Protein AF-A0A484ZLC8-F1 (afdb_monomer_lite)

Structure (mmCIF, N/CA/C/O backbone):
data_AF-A0A484ZLC8-F1
#
_entry.id   AF-A0A484ZLC8-F1
#
loop_
_atom_site.group_PDB
_atom_site.id
_atom_site.type_symbol
_atom_site.label_atom_id
_atom_site.label_alt_id
_atom_site.label_comp_id
_atom_site.label_asym_id
_atom_site.label_entity_id
_atom_site.label_seq_id
_atom_site.pdbx_PDB_ins_code
_atom_site.Cartn_x
_atom_site.Cartn_y
_atom_site.Cartn_z
_atom_site.occupancy
_atom_site.B_iso_or_equiv
_atom_site.auth_seq_id
_atom_site.auth_comp_id
_atom_site.auth_asym_id
_atom_site.auth_atom_id
_atom_site.pdbx_PDB_model_num
ATOM 1 N N . MET A 1 1 ? 2.253 5.808 -1.205 1.00 86.50 1 MET A N 1
ATOM 2 C CA . MET A 1 1 ? 3.273 4.758 -1.414 1.00 86.50 1 MET A CA 1
ATOM 3 C C . MET A 1 1 ? 4.080 4.550 -0.128 1.00 86.50 1 MET A C 1
ATOM 5 O O . MET A 1 1 ? 5.305 4.588 -0.157 1.00 86.50 1 MET A O 1
ATOM 9 N N . GLY A 1 2 ? 3.417 4.334 1.020 1.00 90.75 2 GLY A N 1
ATOM 10 C CA . GLY A 1 2 ? 4.099 4.417 2.322 1.00 90.75 2 GLY A CA 1
ATOM 11 C C . GLY A 1 2 ? 4.909 5.716 2.437 1.00 90.75 2 GLY A C 1
ATOM 12 O O . GLY A 1 2 ? 4.393 6.776 2.081 1.00 90.75 2 GLY A O 1
ATOM 13 N N . SER A 1 3 ? 6.185 5.582 2.797 1.00 90.62 3 SER A N 1
ATOM 14 C CA . SER A 1 3 ? 7.161 6.667 2.967 1.00 90.62 3 SER A CA 1
ATOM 15 C C . SER A 1 3 ? 7.942 7.090 1.716 1.00 90.62 3 SER A C 1
ATOM 17 O O . SER A 1 3 ? 8.785 7.983 1.785 1.00 90.62 3 SER A O 1
ATOM 19 N N . HIS A 1 4 ? 7.697 6.474 0.554 1.00 93.00 4 HIS A N 1
ATOM 20 C CA . HIS A 1 4 ? 8.429 6.814 -0.675 1.00 93.00 4 HIS A CA 1
ATOM 21 C C . HIS A 1 4 ? 8.194 8.274 -1.084 1.00 93.00 4 HIS A C 1
ATOM 23 O O . HIS A 1 4 ? 7.150 8.849 -0.763 1.00 93.00 4 HIS A O 1
ATOM 29 N N . GLY A 1 5 ? 9.148 8.845 -1.829 1.00 94.88 5 GLY A N 1
ATOM 30 C CA . GLY A 1 5 ? 9.057 10.222 -2.321 1.00 94.88 5 GLY A CA 1
ATOM 31 C C . GLY A 1 5 ? 9.060 11.253 -1.191 1.00 94.88 5 GLY A C 1
ATOM 32 O O . GLY A 1 5 ? 8.304 12.214 -1.245 1.00 94.88 5 GLY A O 1
ATOM 33 N N . GLY A 1 6 ? 9.815 10.998 -0.116 1.00 95.69 6 GLY A N 1
ATOM 34 C CA . GLY A 1 6 ? 9.872 11.883 1.052 1.00 95.69 6 GLY A CA 1
ATOM 35 C C . GLY A 1 6 ? 8.542 12.024 1.793 1.00 95.69 6 GLY A C 1
ATOM 36 O O . GLY A 1 6 ? 8.356 13.009 2.496 1.00 95.69 6 GLY A O 1
ATOM 37 N N . ALA A 1 7 ? 7.612 11.079 1.607 1.00 95.19 7 ALA A N 1
ATOM 38 C CA . ALA A 1 7 ? 6.267 11.150 2.167 1.00 95.19 7 ALA A CA 1
ATOM 39 C C . ALA A 1 7 ? 5.513 12.445 1.809 1.00 95.19 7 ALA A C 1
ATOM 41 O O . ALA A 1 7 ? 4.729 12.953 2.603 1.00 95.19 7 ALA A O 1
ATOM 42 N N . THR A 1 8 ? 5.709 12.976 0.601 1.00 97.31 8 THR A N 1
ATOM 43 C CA . THR A 1 8 ? 4.908 14.093 0.081 1.00 97.31 8 THR A CA 1
ATOM 44 C C . THR A 1 8 ? 4.125 13.664 -1.154 1.00 97.31 8 THR A C 1
ATOM 46 O O . THR A 1 8 ? 4.470 12.696 -1.839 1.00 97.31 8 THR A O 1
ATOM 49 N N . ALA A 1 9 ? 3.025 14.364 -1.441 1.00 96.25 9 ALA A N 1
ATOM 50 C CA . ALA A 1 9 ? 2.246 14.106 -2.650 1.00 96.25 9 ALA A CA 1
ATOM 51 C C . ALA A 1 9 ? 3.082 14.361 -3.916 1.00 96.25 9 ALA A C 1
ATOM 53 O O . ALA A 1 9 ? 3.095 13.531 -4.821 1.00 96.25 9 ALA A O 1
ATOM 54 N N . GLU A 1 10 ? 3.812 15.477 -3.943 1.00 97.50 10 GLU A N 1
ATOM 55 C CA . GLU A 1 10 ? 4.709 15.855 -5.037 1.00 97.50 10 GLU A CA 1
ATOM 56 C C . GLU A 1 10 ? 5.842 14.844 -5.216 1.00 97.50 10 GLU A C 1
ATOM 58 O O . GLU A 1 10 ? 6.030 14.324 -6.310 1.00 97.50 10 GLU A O 1
ATOM 63 N N . GLY A 1 11 ? 6.532 14.465 -4.138 1.00 97.69 11 GLY A N 1
ATOM 64 C CA . GLY A 1 11 ? 7.630 13.511 -4.232 1.00 97.69 11 GLY A CA 1
ATOM 65 C C . GLY A 1 11 ? 7.171 12.118 -4.667 1.00 97.69 11 GLY A C 1
ATOM 66 O O . GLY A 1 11 ? 7.883 11.446 -5.410 1.00 97.69 11 GLY A O 1
ATOM 67 N N . GLN A 1 12 ? 5.970 11.673 -4.276 1.00 96.69 12 GLN A N 1
ATOM 68 C CA . GLN A 1 12 ? 5.409 10.414 -4.785 1.00 96.69 12 GLN A CA 1
ATOM 69 C C . GLN A 1 12 ? 5.046 10.486 -6.270 1.00 96.69 12 GLN A C 1
ATOM 71 O O . GLN A 1 12 ? 5.282 9.507 -6.976 1.00 96.69 12 GLN A O 1
ATOM 76 N N . ARG A 1 13 ? 4.526 11.623 -6.757 1.00 96.62 13 ARG A N 1
ATOM 77 C CA . ARG A 1 13 ? 4.323 11.833 -8.200 1.00 96.62 13 ARG A CA 1
ATOM 78 C C . ARG A 1 13 ? 5.646 11.817 -8.950 1.00 96.62 13 ARG A C 1
ATOM 80 O O . ARG A 1 13 ? 5.778 11.050 -9.893 1.00 96.62 13 ARG A O 1
ATOM 87 N N . HIS A 1 14 ? 6.645 12.540 -8.456 1.00 97.38 14 HIS A N 1
ATOM 88 C CA . HIS A 1 14 ? 7.963 12.590 -9.078 1.00 97.38 14 HIS A CA 1
ATOM 89 C C . HIS A 1 14 ? 8.629 11.206 -9.165 1.00 97.38 14 HIS A C 1
ATOM 91 O O . HIS A 1 14 ? 9.245 10.861 -10.171 1.00 97.38 14 HIS A O 1
ATOM 97 N N . VAL A 1 15 ? 8.460 10.356 -8.142 1.00 97.25 15 VAL A N 1
ATOM 98 C CA . VAL A 1 15 ? 8.912 8.954 -8.204 1.00 97.25 15 VAL A CA 1
ATOM 99 C C . VAL A 1 15 ? 8.226 8.193 -9.343 1.00 97.25 15 VAL A C 1
ATOM 101 O O . VAL A 1 15 ? 8.898 7.434 -10.034 1.00 97.25 15 VAL A O 1
ATOM 104 N N . LEU A 1 16 ? 6.917 8.365 -9.543 1.00 96.44 16 LEU A N 1
ATOM 105 C CA . LEU A 1 16 ? 6.187 7.705 -10.632 1.00 96.44 16 LEU A CA 1
ATOM 106 C C . LEU A 1 16 ? 6.610 8.240 -12.006 1.00 96.44 16 LEU A C 1
ATOM 108 O O . LEU A 1 16 ? 6.888 7.445 -12.900 1.00 96.44 16 LEU A O 1
ATOM 112 N N . GLU A 1 17 ? 6.748 9.555 -12.152 1.00 96.19 17 GLU A N 1
ATOM 113 C CA . GLU A 1 17 ? 7.213 10.200 -13.386 1.00 96.19 17 GLU A CA 1
ATOM 114 C C . GLU A 1 17 ? 8.603 9.703 -13.798 1.00 96.19 17 GLU A C 1
ATOM 116 O O . GLU A 1 17 ? 8.806 9.329 -14.951 1.00 96.19 17 GLU A O 1
ATOM 121 N N . ASN A 1 18 ? 9.537 9.587 -12.848 1.00 96.94 18 ASN A N 1
ATOM 122 C CA . ASN A 1 18 ? 10.876 9.044 -13.101 1.00 96.94 18 ASN A CA 1
ATOM 123 C C . ASN A 1 18 ? 10.867 7.557 -13.494 1.00 96.94 18 ASN A C 1
ATOM 125 O O . ASN A 1 18 ? 11.815 7.075 -14.111 1.00 96.94 18 ASN A O 1
ATOM 129 N N . LEU A 1 19 ? 9.806 6.822 -13.149 1.00 95.50 19 LEU A N 1
ATOM 130 C CA . LEU A 1 19 ? 9.573 5.450 -13.612 1.00 95.50 19 LEU A CA 1
ATOM 131 C C . LEU A 1 19 ? 8.857 5.400 -14.973 1.00 95.50 19 LEU A C 1
ATOM 133 O O . LEU A 1 19 ? 8.518 4.313 -15.438 1.00 95.50 19 LEU A O 1
ATOM 137 N N . GLY A 1 20 ? 8.605 6.553 -15.600 1.00 96.69 20 GLY A N 1
ATOM 138 C CA . GLY A 1 20 ? 7.840 6.666 -16.840 1.00 96.69 20 GLY A CA 1
ATOM 139 C C . GLY A 1 20 ? 6.344 6.419 -16.649 1.00 96.69 20 GLY A C 1
ATOM 140 O O . GLY A 1 20 ? 5.662 6.059 -17.601 1.00 96.69 20 GLY A O 1
ATOM 141 N N . MET A 1 21 ? 5.827 6.561 -15.426 1.00 96.19 21 MET A N 1
ATOM 142 C CA . MET A 1 21 ? 4.420 6.328 -15.099 1.00 96.19 21 MET A CA 1
ATOM 143 C C . MET A 1 21 ? 3.697 7.669 -14.971 1.00 96.19 21 MET A C 1
ATOM 145 O O . MET A 1 21 ? 3.678 8.277 -13.902 1.00 96.19 21 MET A O 1
ATOM 149 N N . THR A 1 22 ? 3.100 8.123 -16.071 1.00 96.12 22 THR A N 1
ATOM 150 C CA . THR A 1 22 ? 2.256 9.327 -16.130 1.00 96.12 22 THR A CA 1
ATOM 151 C C . THR A 1 22 ? 0.779 8.947 -16.242 1.00 96.12 22 THR A C 1
ATOM 153 O O . THR A 1 22 ? 0.451 7.824 -16.622 1.00 96.12 22 THR A O 1
ATOM 156 N N . GLU A 1 23 ? -0.129 9.878 -15.937 1.00 96.88 23 GLU A N 1
ATOM 157 C CA . GLU A 1 23 ? -1.576 9.652 -16.105 1.00 96.88 23 GLU A CA 1
ATOM 158 C C . GLU A 1 23 ? -1.943 9.286 -17.551 1.00 96.88 23 GLU A C 1
ATOM 160 O O . GLU A 1 23 ? -2.792 8.427 -17.775 1.00 96.88 23 GLU A O 1
ATOM 165 N N . GLU A 1 24 ? -1.252 9.883 -18.527 1.00 96.69 24 GLU A N 1
ATOM 166 C CA . GLU A 1 24 ? -1.412 9.585 -19.953 1.00 96.69 24 GLU A CA 1
ATOM 167 C C . GLU A 1 24 ? -1.046 8.130 -20.277 1.00 96.69 24 GLU A C 1
ATOM 169 O O . GLU A 1 24 ? -1.833 7.422 -20.901 1.00 96.69 24 GLU A O 1
ATOM 174 N N . ILE A 1 25 ? 0.111 7.655 -19.801 1.00 97.06 25 ILE A N 1
ATOM 175 C CA . ILE A 1 25 ? 0.571 6.275 -20.030 1.00 97.06 25 ILE A CA 1
ATOM 176 C C . ILE A 1 25 ? -0.326 5.265 -19.306 1.00 97.06 25 ILE A C 1
ATOM 178 O O . ILE A 1 25 ? -0.585 4.177 -19.823 1.00 97.06 25 ILE A O 1
ATOM 182 N N . LEU A 1 26 ? -0.801 5.610 -18.108 1.00 95.31 26 LEU A N 1
ATOM 183 C CA . LEU A 1 26 ? -1.660 4.742 -17.306 1.00 95.31 26 LEU A CA 1
ATOM 184 C C . LEU A 1 26 ? -3.120 4.740 -17.781 1.00 95.31 26 LEU A C 1
ATOM 186 O O . LEU A 1 26 ? -3.860 3.813 -17.451 1.00 95.31 26 LEU A O 1
ATOM 190 N N . GLY A 1 27 ? -3.546 5.766 -18.523 1.00 97.31 27 GLY A N 1
ATOM 191 C CA . GLY A 1 27 ? -4.945 5.971 -18.895 1.00 97.31 27 GLY A CA 1
ATOM 192 C C . GLY A 1 27 ? -5.854 6.245 -17.69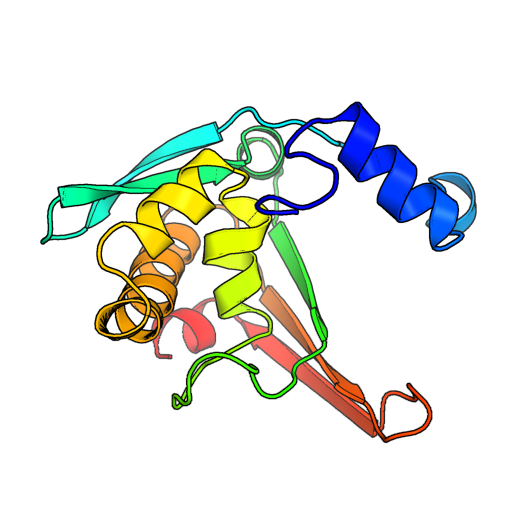2 1.00 97.31 27 GLY A C 1
ATOM 193 O O . GLY A 1 27 ? -7.062 6.021 -17.770 1.00 97.31 27 GLY A O 1
ATOM 194 N N . CYS A 1 28 ? -5.289 6.678 -16.561 1.00 96.69 28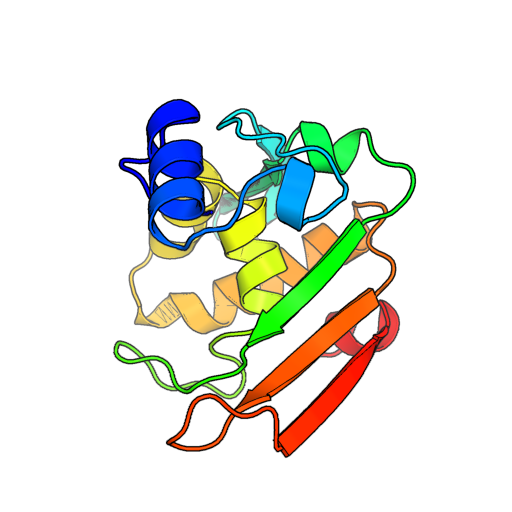 CYS A N 1
ATOM 195 C CA . CYS A 1 28 ? -6.026 6.977 -15.337 1.00 96.69 28 CYS A CA 1
ATOM 196 C C . CYS A 1 28 ? -5.305 8.014 -14.470 1.00 96.69 28 CYS A C 1
ATOM 198 O O . CYS A 1 28 ? -4.094 8.199 -14.562 1.00 96.69 28 CYS A O 1
ATOM 200 N N . GLU A 1 29 ? -6.057 8.644 -13.572 1.00 96.75 29 GLU A N 1
ATOM 201 C CA . GLU A 1 29 ? -5.546 9.645 -12.633 1.00 96.75 29 GLU A CA 1
ATOM 202 C C . GLU A 1 29 ? -4.550 9.083 -11.595 1.00 96.75 29 GLU A C 1
ATOM 204 O O . GLU A 1 29 ? -4.670 7.953 -11.112 1.00 96.75 29 GLU A O 1
ATOM 209 N N . ILE A 1 30 ? -3.604 9.925 -11.171 1.00 96.38 30 ILE A N 1
ATOM 210 C CA . ILE A 1 30 ? -2.663 9.694 -10.074 1.00 96.38 30 ILE A CA 1
ATOM 211 C C . ILE A 1 30 ? -3.048 10.600 -8.897 1.00 96.38 30 ILE A C 1
ATOM 213 O O . ILE A 1 30 ? -2.640 11.763 -8.757 1.00 96.38 30 ILE A O 1
ATOM 217 N N . ARG A 1 31 ? -3.799 10.020 -7.958 1.00 95.69 31 ARG A N 1
ATOM 218 C CA . ARG A 1 31 ? -4.209 10.685 -6.712 1.00 95.69 31 ARG A CA 1
ATOM 219 C C . ARG A 1 31 ? -3.171 10.532 -5.594 1.00 95.69 31 ARG A C 1
ATOM 221 O O . ARG A 1 31 ? -3.334 9.728 -4.672 1.00 95.69 31 ARG A O 1
ATOM 228 N N . ALA A 1 32 ? -2.106 11.333 -5.639 1.00 95.12 32 ALA A N 1
ATOM 229 C CA . ALA A 1 32 ? -1.122 11.408 -4.558 1.00 95.12 32 ALA A CA 1
ATOM 230 C C . ALA A 1 32 ? -1.598 12.336 -3.420 1.00 95.12 32 ALA A C 1
ATOM 232 O O . ALA A 1 32 ? -1.908 13.502 -3.640 1.00 95.12 32 ALA A O 1
ATOM 233 N N . SER A 1 33 ? -1.649 11.809 -2.196 1.00 95.69 33 SER A N 1
ATOM 234 C CA . SER A 1 33 ? -1.978 12.530 -0.956 1.00 95.69 33 SER A CA 1
ATOM 235 C C . SER A 1 33 ? -1.420 11.759 0.239 1.00 95.69 33 SER A C 1
ATOM 237 O O . SER A 1 33 ? -1.277 10.531 0.154 1.00 95.69 33 SER A O 1
ATOM 239 N N . MET A 1 34 ? -1.101 12.459 1.328 1.00 96.50 34 MET A N 1
ATOM 240 C CA . MET A 1 34 ? -0.743 11.849 2.614 1.00 96.50 34 MET A CA 1
ATOM 241 C C . MET A 1 34 ? -1.909 11.785 3.598 1.00 96.50 34 MET A C 1
ATOM 243 O O . MET A 1 34 ? -1.758 11.191 4.658 1.00 96.50 34 MET A O 1
ATOM 247 N N . GLU A 1 35 ? -3.070 12.350 3.260 1.00 97.81 35 GLU A N 1
ATOM 248 C CA . GLU A 1 35 ? -4.222 12.322 4.155 1.00 97.81 35 GLU A CA 1
ATOM 249 C C . GLU A 1 35 ? -4.687 10.886 4.423 1.00 97.81 35 GLU A C 1
ATOM 251 O O . GLU A 1 35 ? -4.929 10.091 3.504 1.00 97.81 35 GLU A O 1
ATOM 256 N N . THR A 1 36 ? -4.868 10.574 5.703 1.00 98.19 36 THR A N 1
ATOM 257 C CA . THR A 1 36 ? -5.386 9.288 6.159 1.00 98.19 36 THR A CA 1
ATOM 258 C C . THR A 1 36 ? -6.635 9.459 7.014 1.00 98.19 36 THR A C 1
ATOM 260 O O . THR A 1 36 ? -6.928 10.530 7.542 1.00 98.19 36 THR A O 1
ATOM 263 N N . VAL A 1 37 ? -7.392 8.373 7.151 1.00 98.12 37 VAL A N 1
ATOM 264 C CA . VAL A 1 37 ? -8.467 8.224 8.128 1.00 98.12 37 VAL A CA 1
ATOM 265 C C . VAL A 1 37 ? -8.153 7.061 9.062 1.00 98.12 37 VAL A C 1
ATOM 267 O O . VAL A 1 37 ? -7.641 6.018 8.641 1.00 98.12 37 VAL A O 1
ATOM 270 N N . LYS A 1 38 ? -8.482 7.223 10.344 1.00 98.25 38 LYS A N 1
ATOM 271 C CA . LYS A 1 38 ? -8.321 6.175 11.354 1.00 98.25 38 LYS A CA 1
ATOM 272 C C . LYS A 1 38 ? -9.485 5.195 11.288 1.00 98.25 38 LYS A C 1
ATOM 274 O O . LYS A 1 38 ? -10.633 5.552 11.524 1.00 98.25 38 LYS A O 1
ATOM 279 N N . LEU A 1 39 ? -9.173 3.938 10.996 1.00 97.88 39 LEU A N 1
ATOM 280 C CA . LEU A 1 39 ? -10.135 2.839 10.954 1.00 97.88 39 LEU A CA 1
ATOM 281 C C . LEU A 1 39 ? -10.276 2.122 12.299 1.00 97.88 39 LEU A C 1
ATOM 283 O O . LEU A 1 39 ? -11.199 1.326 12.474 1.00 97.88 39 LEU A O 1
ATOM 287 N N . GLY A 1 40 ? -9.361 2.341 13.238 1.00 97.31 40 GLY A N 1
ATOM 288 C CA . GLY A 1 40 ? -9.357 1.709 14.553 1.00 97.31 40 GLY A CA 1
ATOM 289 C C . GLY A 1 40 ? -7.946 1.586 15.103 1.00 97.31 40 GLY A C 1
ATOM 290 O O . GLY A 1 40 ? -7.060 2.340 14.705 1.00 97.31 40 GLY A O 1
ATOM 291 N N . GLU A 1 41 ? -7.757 0.622 15.993 1.00 97.88 41 GLU A N 1
ATOM 292 C CA . GLU A 1 41 ? -6.488 0.313 16.650 1.00 97.88 41 GLU A CA 1
ATOM 293 C C . GLU A 1 41 ? -6.319 -1.207 16.740 1.00 97.88 41 GLU A C 1
ATOM 295 O O . GLU A 1 41 ? -7.304 -1.953 16.741 1.00 97.88 41 GLU A O 1
ATOM 300 N N . LEU A 1 42 ? -5.070 -1.662 16.767 1.00 96.12 42 LEU A N 1
ATOM 301 C CA . LEU A 1 42 ? -4.720 -3.020 17.170 1.00 96.12 42 LEU A CA 1
ATOM 302 C C . LEU A 1 42 ? -4.802 -3.169 18.697 1.00 96.12 42 LEU A C 1
ATOM 304 O O . LEU A 1 42 ? -4.775 -2.185 19.428 1.00 96.12 42 LEU A O 1
ATOM 308 N N . GLU A 1 43 ? -4.813 -4.410 19.190 1.00 93.19 43 GLU A N 1
ATOM 309 C CA . GLU A 1 43 ? -4.786 -4.711 20.635 1.00 93.19 43 GLU A CA 1
ATOM 310 C C . GLU A 1 43 ? -3.551 -4.137 21.348 1.00 93.19 43 GLU A C 1
ATOM 312 O O . GLU A 1 43 ? -3.610 -3.811 22.527 1.00 93.19 43 GLU A O 1
ATOM 317 N N . ASN A 1 44 ? -2.440 -3.967 20.626 1.00 91.69 44 ASN A N 1
ATOM 318 C CA . ASN A 1 44 ? -1.225 -3.321 21.129 1.00 91.69 44 ASN A CA 1
ATOM 319 C C . ASN A 1 44 ? -1.247 -1.783 20.994 1.00 91.69 44 ASN A C 1
ATOM 321 O O . ASN A 1 44 ? -0.192 -1.157 21.047 1.00 91.69 44 ASN A O 1
ATOM 325 N N . GLY A 1 45 ? -2.420 -1.184 20.768 1.00 95.75 45 GLY A N 1
ATOM 326 C CA . GLY A 1 45 ? -2.635 0.265 20.710 1.00 95.75 45 GLY A CA 1
ATOM 327 C C . GLY A 1 45 ? -2.230 0.941 19.397 1.00 95.75 45 GLY A C 1
ATOM 328 O O . GLY A 1 45 ? -2.423 2.145 19.244 1.00 95.75 45 GLY A O 1
ATOM 329 N N . LEU A 1 46 ? -1.680 0.206 18.425 1.00 97.19 46 LEU A N 1
ATOM 330 C CA . LEU A 1 46 ? -1.221 0.810 17.174 1.00 97.19 46 LEU A CA 1
ATOM 331 C C . LEU A 1 46 ? -2.402 1.265 16.296 1.00 97.19 46 LEU A C 1
ATOM 333 O O . LEU A 1 46 ? -3.274 0.443 15.986 1.00 97.19 46 LEU A O 1
ATOM 337 N N . PRO A 1 47 ? -2.441 2.536 15.847 1.00 98.06 47 PRO A N 1
ATOM 338 C CA . PRO A 1 47 ? -3.529 3.040 15.019 1.00 98.06 47 PRO A CA 1
ATOM 339 C C . PRO A 1 47 ? -3.537 2.410 13.623 1.00 98.06 47 PRO A C 1
ATOM 341 O O . PRO A 1 47 ? -2.522 2.274 12.951 1.00 98.06 47 PRO A O 1
ATOM 344 N N . ILE A 1 48 ? -4.724 2.076 13.130 1.00 98.31 48 ILE A N 1
ATOM 345 C CA . ILE A 1 48 ? -4.909 1.501 11.798 1.00 98.31 48 ILE A CA 1
ATOM 346 C C . ILE A 1 48 ? -5.403 2.602 10.876 1.00 98.31 48 ILE A C 1
ATOM 348 O O . ILE A 1 48 ? -6.546 3.043 10.986 1.00 98.31 48 ILE A O 1
ATOM 352 N N . LEU A 1 49 ? -4.544 3.029 9.958 1.00 98.38 49 LEU A N 1
ATOM 353 C CA . LEU A 1 49 ? -4.776 4.196 9.110 1.00 98.38 49 LEU A CA 1
ATOM 354 C C . LEU A 1 49 ? -4.966 3.790 7.651 1.00 98.38 49 LEU A C 1
ATOM 356 O O . LEU A 1 49 ? -4.344 2.837 7.178 1.00 98.38 49 LEU A O 1
ATOM 360 N N . MET A 1 50 ? -5.834 4.492 6.933 1.00 98.25 50 MET A N 1
ATOM 361 C CA . MET A 1 50 ? -6.149 4.221 5.532 1.00 98.25 50 MET A CA 1
ATOM 362 C C . MET A 1 50 ? -6.180 5.515 4.732 1.00 98.25 50 MET A C 1
ATOM 364 O O . MET A 1 50 ? -6.681 6.521 5.213 1.00 98.25 50 MET A O 1
ATOM 368 N N . ASP A 1 51 ? -5.679 5.469 3.505 1.00 98.12 51 ASP A N 1
ATOM 369 C CA . ASP A 1 51 ? -5.759 6.545 2.526 1.00 98.12 51 ASP A CA 1
ATOM 370 C C . ASP A 1 51 ? -7.184 7.093 2.404 1.00 98.12 51 ASP A C 1
ATOM 372 O O . ASP A 1 51 ? -8.136 6.342 2.167 1.00 98.12 51 ASP A O 1
ATOM 376 N N . LYS A 1 52 ? -7.318 8.413 2.543 1.00 98.00 52 LYS A N 1
ATOM 377 C CA . LYS A 1 52 ? -8.614 9.095 2.491 1.00 98.00 52 LYS A CA 1
ATOM 378 C C . LYS A 1 52 ? -9.265 8.995 1.109 1.00 98.00 52 LYS A C 1
ATOM 380 O O . LYS A 1 52 ? -10.472 8.790 1.039 1.00 98.00 52 LYS A O 1
ATOM 385 N N . ASN A 1 53 ? -8.479 9.044 0.029 1.00 97.44 53 ASN A N 1
ATOM 386 C CA . ASN A 1 53 ? -8.996 8.890 -1.337 1.00 97.44 53 ASN A CA 1
ATOM 387 C C . ASN A 1 53 ? -9.566 7.482 -1.566 1.00 97.44 53 ASN A C 1
ATOM 389 O O . ASN A 1 53 ? -10.683 7.339 -2.051 1.00 97.44 53 ASN A O 1
ATOM 393 N N . ALA A 1 54 ? -8.842 6.436 -1.159 1.00 97.12 54 ALA A N 1
ATOM 394 C CA . ALA A 1 54 ? -9.300 5.053 -1.263 1.00 97.12 54 ALA A CA 1
ATOM 395 C C . ALA A 1 54 ? -10.590 4.792 -0.470 1.00 97.12 54 ALA A C 1
ATOM 397 O O . ALA A 1 54 ? -11.401 3.966 -0.874 1.00 97.12 54 ALA A O 1
ATOM 398 N N . MET A 1 55 ? -10.799 5.493 0.646 1.00 97.56 55 MET A N 1
ATOM 399 C CA . MET A 1 55 ? -12.030 5.387 1.438 1.00 97.56 55 MET A CA 1
ATOM 400 C C . MET A 1 55 ? -13.251 6.038 0.788 1.00 97.56 55 MET A C 1
ATOM 402 O O . MET A 1 55 ? -14.371 5.719 1.176 1.00 97.56 55 MET A O 1
ATOM 406 N N . GLN A 1 56 ? -13.040 6.928 -0.179 1.00 96.75 56 GLN A N 1
ATOM 407 C CA . GLN A 1 56 ? -14.103 7.564 -0.957 1.00 96.75 56 GLN A CA 1
ATOM 408 C C . GLN A 1 56 ? -14.428 6.799 -2.247 1.00 96.75 56 GLN A C 1
ATOM 410 O O . GLN A 1 56 ? -15.347 7.182 -2.960 1.00 96.75 56 GLN A O 1
ATOM 415 N N . ALA A 1 57 ? -13.676 5.741 -2.566 1.00 97.06 57 ALA A N 1
ATOM 416 C CA . ALA A 1 57 ? -13.919 4.919 -3.743 1.00 97.06 57 ALA A CA 1
ATOM 417 C C . ALA A 1 57 ? -15.019 3.877 -3.487 1.00 97.06 57 ALA A C 1
ATOM 419 O O . ALA A 1 57 ? -15.122 3.330 -2.390 1.00 97.06 57 ALA A O 1
ATOM 420 N N . ASP A 1 58 ? -15.763 3.506 -4.531 1.00 98.06 58 ASP A N 1
ATOM 421 C CA . ASP A 1 58 ? -16.742 2.408 -4.470 1.00 98.06 58 ASP A CA 1
ATOM 422 C C . ASP A 1 58 ? -16.080 1.027 -4.325 1.00 98.06 58 ASP A C 1
ATOM 424 O O . ASP A 1 58 ? -16.693 0.060 -3.868 1.00 98.06 58 ASP A O 1
ATOM 428 N N . GLY A 1 59 ? -14.809 0.923 -4.720 1.00 97.38 59 GLY A N 1
ATOM 429 C CA . GLY A 1 59 ? -14.052 -0.318 -4.720 1.00 97.38 59 GLY A CA 1
ATOM 430 C C . GLY A 1 59 ? -12.547 -0.085 -4.716 1.00 97.38 59 GLY A C 1
ATOM 431 O O . GLY A 1 59 ? -12.041 0.801 -5.398 1.00 97.38 59 GLY A O 1
ATOM 432 N N . ILE A 1 60 ? -11.817 -0.913 -3.967 1.00 97.88 60 ILE A N 1
ATOM 433 C CA . ILE A 1 60 ? -10.350 -0.883 -3.920 1.00 97.88 60 ILE A CA 1
ATOM 434 C C . ILE A 1 60 ? -9.794 -2.188 -4.484 1.00 97.88 60 ILE A C 1
ATOM 436 O O . ILE A 1 60 ? -10.152 -3.278 -4.022 1.00 97.88 60 ILE A O 1
ATOM 440 N N . ILE A 1 61 ? -8.868 -2.062 -5.437 1.00 97.38 61 ILE A N 1
ATOM 441 C CA . ILE A 1 61 ? -8.069 -3.161 -5.983 1.00 97.38 61 ILE A CA 1
AT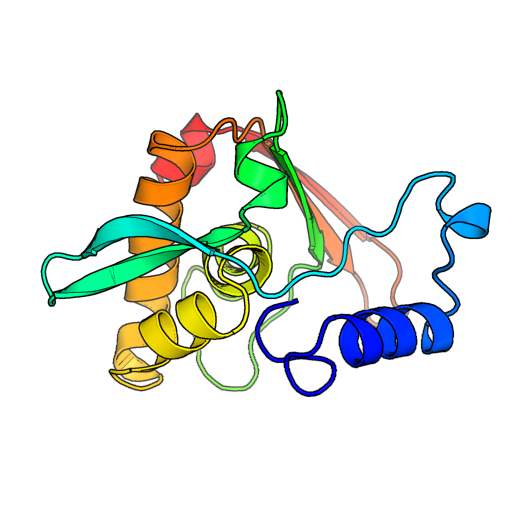OM 442 C C . ILE A 1 61 ? -6.592 -2.867 -5.719 1.00 97.38 61 ILE A C 1
ATOM 444 O O . ILE A 1 61 ? -6.120 -1.755 -5.943 1.00 97.38 61 ILE A O 1
ATOM 448 N N . ALA A 1 62 ? -5.854 -3.868 -5.241 1.00 97.00 62 ALA A N 1
ATOM 449 C CA . ALA A 1 62 ? -4.403 -3.783 -5.085 1.00 97.00 62 ALA A CA 1
ATOM 450 C C . ALA A 1 62 ? -3.703 -4.615 -6.161 1.00 97.00 62 ALA A C 1
ATOM 452 O O . ALA A 1 62 ? -3.978 -5.806 -6.282 1.00 97.00 62 ALA A O 1
ATOM 453 N N . ILE A 1 63 ? -2.777 -4.016 -6.905 1.00 95.50 63 ILE A N 1
ATOM 454 C CA . ILE A 1 63 ? -1.945 -4.716 -7.890 1.00 95.50 63 ILE A CA 1
ATOM 455 C C . ILE A 1 63 ? -0.493 -4.541 -7.469 1.00 95.50 63 ILE A C 1
ATOM 457 O O . ILE A 1 63 ? -0.042 -3.421 -7.235 1.00 95.50 63 ILE A O 1
ATOM 461 N N . ASN A 1 64 ? 0.236 -5.644 -7.310 1.00 94.38 64 ASN A N 1
ATOM 462 C CA . ASN A 1 64 ? 1.593 -5.583 -6.778 1.00 94.38 64 ASN A CA 1
ATOM 463 C C . ASN A 1 64 ? 2.455 -6.777 -7.167 1.00 94.38 64 ASN A C 1
ATOM 465 O O . ASN A 1 64 ? 2.006 -7.925 -7.215 1.00 94.38 64 ASN A O 1
ATOM 469 N N . ARG A 1 65 ? 3.751 -6.506 -7.231 1.00 95.12 65 ARG A N 1
ATOM 470 C CA . ARG A 1 65 ? 4.789 -7.526 -7.237 1.00 95.12 65 ARG A CA 1
ATOM 471 C C . ARG A 1 65 ? 4.968 -8.170 -5.862 1.00 95.12 65 ARG A C 1
ATOM 473 O O . ARG A 1 65 ? 4.978 -7.482 -4.840 1.00 95.12 65 ARG A O 1
ATOM 480 N N . ILE A 1 66 ? 5.143 -9.488 -5.854 1.00 95.19 66 ILE A N 1
ATOM 481 C CA . ILE A 1 66 ? 5.517 -10.305 -4.700 1.00 95.19 66 ILE A CA 1
ATOM 482 C C . ILE A 1 66 ? 6.993 -10.682 -4.847 1.00 95.19 66 ILE A C 1
ATOM 484 O O . ILE A 1 66 ? 7.388 -11.343 -5.804 1.00 95.19 66 ILE A O 1
ATOM 488 N N . LYS A 1 67 ? 7.795 -10.260 -3.873 1.00 92.88 67 LYS A N 1
ATOM 489 C CA . LYS A 1 67 ? 9.215 -10.590 -3.717 1.00 92.88 67 LYS A CA 1
ATOM 490 C C . LYS A 1 67 ? 9.593 -10.800 -2.248 1.00 92.88 67 LYS A C 1
ATOM 492 O O . LYS A 1 67 ? 8.895 -10.301 -1.360 1.00 92.88 67 LYS A O 1
ATOM 497 N N . ALA A 1 68 ? 10.710 -11.478 -2.008 1.00 91.00 68 ALA A N 1
ATOM 498 C CA . ALA A 1 68 ? 11.287 -11.566 -0.672 1.00 91.00 68 ALA A CA 1
ATOM 499 C C . ALA A 1 68 ? 11.637 -10.168 -0.127 1.00 91.00 68 ALA A C 1
ATOM 501 O O . ALA A 1 68 ? 11.968 -9.245 -0.883 1.00 91.00 68 ALA A O 1
ATOM 502 N N . HIS A 1 69 ? 11.519 -10.001 1.182 1.00 87.62 69 HIS A N 1
ATOM 503 C CA . HIS A 1 69 ? 11.860 -8.788 1.899 1.00 87.62 69 HIS A CA 1
ATOM 504 C C . HIS A 1 69 ? 13.308 -8.836 2.376 1.00 87.62 69 HIS A C 1
ATOM 506 O O . HIS A 1 69 ? 13.784 -9.842 2.884 1.00 87.62 69 HIS A O 1
ATOM 512 N N . ASN A 1 70 ? 14.011 -7.711 2.260 1.00 85.69 70 ASN A N 1
ATOM 513 C CA . ASN A 1 70 ? 15.440 -7.668 2.576 1.00 85.69 70 ASN A CA 1
ATOM 514 C C . ASN A 1 70 ? 15.724 -7.564 4.085 1.00 85.69 70 ASN A C 1
ATOM 516 O O . ASN A 1 70 ? 16.838 -7.834 4.510 1.00 85.69 70 ASN A O 1
ATOM 520 N N . ALA A 1 71 ? 14.744 -7.124 4.884 1.00 83.50 71 ALA A N 1
ATOM 521 C CA . ALA A 1 71 ? 14.939 -6.808 6.307 1.00 83.50 71 ALA A CA 1
ATOM 522 C C . ALA A 1 71 ? 14.286 -7.798 7.291 1.00 83.50 71 ALA A C 1
ATOM 524 O O . ALA A 1 71 ? 14.497 -7.678 8.492 1.00 83.50 71 ALA A O 1
ATOM 525 N N . PHE A 1 72 ? 13.451 -8.728 6.816 1.00 85.12 72 PHE A N 1
ATOM 526 C CA . PHE A 1 72 ? 12.829 -9.754 7.660 1.00 85.12 72 PHE A CA 1
ATOM 527 C C . PHE A 1 72 ? 12.352 -10.929 6.806 1.00 85.12 72 PHE A C 1
ATOM 529 O O . PHE A 1 72 ? 12.096 -10.750 5.618 1.00 85.12 72 PHE A O 1
ATOM 536 N N . THR A 1 73 ? 12.174 -12.091 7.432 1.00 88.88 73 THR A N 1
ATOM 537 C CA . THR A 1 73 ? 11.588 -13.282 6.806 1.00 88.88 73 THR A CA 1
ATOM 538 C C . THR A 1 73 ? 10.304 -13.666 7.524 1.00 88.88 73 THR A C 1
ATOM 540 O O . THR A 1 73 ? 10.270 -13.707 8.754 1.00 88.88 73 THR A O 1
ATOM 543 N N . ALA A 1 74 ? 9.240 -13.929 6.768 1.00 90.56 74 ALA A N 1
ATOM 544 C CA . ALA A 1 74 ? 7.944 -14.322 7.315 1.00 90.56 74 ALA A CA 1
ATOM 545 C C . ALA A 1 74 ? 7.102 -15.083 6.274 1.00 90.56 74 ALA A C 1
ATOM 547 O O . ALA A 1 74 ? 7.363 -14.979 5.079 1.00 90.56 74 ALA A O 1
ATOM 548 N N . PRO A 1 75 ? 6.026 -15.788 6.678 1.00 90.25 75 PRO A N 1
ATOM 549 C CA . PRO A 1 75 ? 5.100 -16.394 5.716 1.00 90.25 75 PRO A CA 1
ATOM 550 C C . PRO A 1 75 ? 4.473 -15.380 4.744 1.00 90.25 75 PRO A C 1
ATOM 552 O O . PRO A 1 75 ? 4.096 -15.736 3.628 1.00 90.25 75 PRO A O 1
ATOM 555 N N . ILE A 1 76 ? 4.347 -14.117 5.172 1.00 90.94 76 ILE A N 1
ATOM 556 C CA . ILE A 1 76 ? 3.820 -13.009 4.374 1.00 90.94 76 ILE A CA 1
ATOM 557 C C . ILE A 1 76 ? 4.739 -11.803 4.541 1.00 90.94 76 ILE A C 1
ATOM 559 O O . ILE A 1 76 ? 4.902 -11.276 5.639 1.00 90.94 76 ILE A O 1
ATOM 563 N N . GLU A 1 77 ? 5.315 -11.362 3.428 1.00 89.75 77 GLU A N 1
ATOM 564 C CA . GLU A 1 77 ? 6.338 -10.320 3.398 1.00 89.75 77 GLU A CA 1
ATOM 565 C C . GLU A 1 77 ? 5.874 -9.118 2.568 1.00 89.75 77 GLU A C 1
ATOM 567 O O . GLU A 1 77 ? 5.311 -8.161 3.097 1.00 89.75 77 GLU A O 1
ATOM 572 N N . SER A 1 78 ? 6.088 -9.152 1.252 1.00 91.44 78 SER A N 1
ATOM 573 C CA . SER A 1 78 ? 5.610 -8.121 0.330 1.00 91.44 78 SER A CA 1
ATOM 574 C C . SER A 1 78 ? 4.263 -8.492 -0.304 1.00 91.44 78 SER A C 1
ATOM 576 O O . SER A 1 78 ? 3.596 -9.453 0.079 1.00 91.44 78 SER A O 1
ATOM 578 N N . GLY A 1 79 ? 3.839 -7.700 -1.284 1.00 94.56 79 GLY A N 1
ATOM 579 C CA . GLY A 1 79 ? 2.640 -7.963 -2.056 1.00 94.56 79 GLY A CA 1
ATOM 580 C C . GLY A 1 79 ? 1.370 -7.371 -1.450 1.00 94.56 79 GLY A C 1
ATOM 581 O O . GLY A 1 79 ? 1.401 -6.306 -0.835 1.00 94.56 79 GLY A O 1
ATOM 582 N N . ILE A 1 80 ? 0.243 -8.060 -1.642 1.00 96.25 80 ILE A N 1
ATOM 583 C CA . ILE A 1 80 ? -1.104 -7.497 -1.439 1.00 96.25 80 ILE A CA 1
ATOM 584 C C . ILE A 1 80 ? -1.311 -7.047 0.003 1.00 96.25 80 ILE A C 1
ATOM 586 O O . ILE A 1 80 ? -1.762 -5.931 0.244 1.00 96.25 80 ILE A O 1
ATOM 590 N N . ILE A 1 81 ? -0.934 -7.882 0.972 1.00 96.00 81 ILE A N 1
ATOM 591 C CA . ILE A 1 81 ? -1.123 -7.570 2.395 1.00 96.00 81 ILE A CA 1
ATOM 592 C C . ILE A 1 81 ? -0.277 -6.360 2.802 1.00 96.00 81 ILE A C 1
ATOM 594 O O . ILE A 1 81 ? -0.788 -5.435 3.434 1.00 96.00 81 ILE A O 1
ATOM 598 N N . LYS A 1 82 ? 0.986 -6.296 2.362 1.00 95.12 82 LYS A N 1
ATOM 599 C CA . LYS A 1 82 ? 1.843 -5.131 2.611 1.00 95.12 82 LYS A CA 1
ATOM 600 C C . LYS A 1 82 ? 1.311 -3.874 1.921 1.00 95.12 82 LYS A C 1
ATOM 602 O O . LYS A 1 82 ? 1.386 -2.797 2.504 1.00 95.12 82 LYS A O 1
ATOM 607 N N . MET A 1 83 ? 0.739 -3.987 0.722 1.00 96.88 83 MET A N 1
ATOM 608 C CA . MET A 1 83 ? 0.114 -2.846 0.049 1.00 96.88 83 MET A CA 1
ATOM 609 C C . MET A 1 83 ? -1.118 -2.335 0.789 1.00 96.88 83 MET A C 1
ATOM 611 O O . MET A 1 83 ? -1.257 -1.127 0.958 1.00 96.88 83 MET A O 1
ATOM 615 N N . ILE A 1 84 ? -1.964 -3.227 1.300 1.00 97.19 84 ILE A N 1
ATOM 616 C CA . ILE A 1 84 ? -3.109 -2.865 2.143 1.00 97.19 84 ILE A CA 1
ATOM 617 C C . ILE A 1 84 ? -2.640 -2.147 3.414 1.00 97.19 84 ILE A C 1
ATOM 619 O O . ILE A 1 84 ? -3.166 -1.086 3.760 1.00 97.19 84 ILE A O 1
ATOM 623 N N . THR A 1 85 ? -1.629 -2.680 4.100 1.00 96.44 85 THR A N 1
ATOM 624 C CA . THR A 1 85 ? -1.182 -2.119 5.381 1.00 96.44 85 THR A CA 1
ATOM 625 C C . THR A 1 85 ? -0.319 -0.872 5.223 1.00 96.44 85 THR A C 1
ATOM 627 O O . THR A 1 85 ? -0.679 0.176 5.751 1.00 96.44 85 THR A O 1
ATOM 630 N N . ILE A 1 86 ? 0.780 -0.951 4.480 1.00 95.62 86 ILE A N 1
ATOM 631 C CA . ILE A 1 86 ? 1.774 0.123 4.355 1.00 95.62 86 ILE A CA 1
ATOM 632 C C . ILE A 1 86 ? 1.443 1.043 3.177 1.00 95.62 86 ILE A C 1
ATOM 634 O O . ILE A 1 86 ? 1.449 2.262 3.309 1.00 95.62 86 ILE A O 1
ATOM 638 N N . GLY A 1 87 ? 1.124 0.470 2.014 1.00 96.19 87 GLY A N 1
ATOM 639 C CA . GLY A 1 87 ? 0.883 1.234 0.785 1.00 96.19 87 GLY A CA 1
ATOM 640 C C . GLY A 1 87 ? -0.268 2.230 0.937 1.00 96.19 87 GLY A C 1
ATOM 641 O O . GLY A 1 87 ? -0.055 3.442 0.827 1.00 96.19 87 GLY A O 1
ATOM 642 N N . PHE A 1 88 ? -1.453 1.708 1.261 1.00 97.19 88 PHE A N 1
ATOM 643 C CA . PHE A 1 88 ? -2.644 2.490 1.594 1.00 97.19 88 PHE A CA 1
ATOM 644 C C . PHE A 1 88 ? -2.606 3.074 3.011 1.00 97.19 88 PHE A C 1
ATOM 646 O O . PHE A 1 88 ? -3.465 3.873 3.345 1.00 97.19 88 PHE A O 1
ATOM 653 N N . GLY A 1 89 ? -1.637 2.705 3.853 1.00 97.19 89 GLY A N 1
ATOM 654 C CA . GLY A 1 89 ? -1.430 3.354 5.152 1.00 97.19 89 GLY A CA 1
ATOM 655 C C . GLY A 1 89 ? -0.795 4.742 5.059 1.00 97.19 89 GLY A C 1
ATOM 656 O O . GLY A 1 89 ? -0.848 5.475 6.037 1.00 97.19 89 GLY A O 1
ATOM 657 N N . LYS A 1 90 ? -0.221 5.104 3.900 1.00 96.88 90 LYS A N 1
ATOM 658 C CA . LYS A 1 90 ? 0.596 6.323 3.724 1.00 96.88 90 LYS A CA 1
ATOM 659 C C . LYS A 1 90 ? 1.728 6.372 4.755 1.00 96.88 90 LYS A C 1
ATOM 661 O O . LYS A 1 90 ? 2.159 5.314 5.212 1.00 96.88 90 LYS A O 1
ATOM 666 N N . GLN A 1 91 ? 2.258 7.556 5.041 1.00 96.62 91 GLN A N 1
ATOM 667 C CA . GLN A 1 91 ? 3.344 7.722 6.002 1.00 96.62 91 GLN A CA 1
ATOM 668 C C . GLN A 1 91 ? 2.913 7.271 7.398 1.00 96.62 91 GLN A C 1
ATOM 670 O O . GLN A 1 91 ? 3.486 6.331 7.934 1.00 96.62 91 GLN A O 1
ATOM 675 N N . ASP A 1 92 ? 1.825 7.833 7.917 1.00 96.38 92 ASP A N 1
ATOM 676 C CA . ASP A 1 92 ? 1.376 7.573 9.286 1.00 96.38 92 ASP A CA 1
ATOM 677 C C . ASP A 1 92 ? 1.067 6.088 9.546 1.00 96.38 92 ASP A C 1
ATOM 679 O O . ASP A 1 92 ? 1.417 5.525 10.584 1.00 96.38 92 ASP A O 1
ATOM 683 N N . GLY A 1 93 ? 0.423 5.406 8.592 1.00 96.25 93 GLY A N 1
ATOM 684 C CA . GLY A 1 93 ? 0.145 3.974 8.697 1.00 96.25 93 GLY A CA 1
ATOM 685 C C . GLY A 1 93 ? 1.393 3.111 8.517 1.00 96.25 93 GLY A C 1
ATOM 686 O O . GLY A 1 93 ? 1.469 2.024 9.095 1.00 96.25 93 GLY A O 1
ATOM 687 N N . ALA A 1 94 ? 2.382 3.582 7.749 1.00 95.44 94 ALA A N 1
ATOM 688 C CA . ALA A 1 94 ? 3.691 2.952 7.723 1.00 95.44 94 ALA A CA 1
ATOM 689 C C . ALA A 1 94 ? 4.353 3.079 9.100 1.00 95.44 94 ALA A C 1
ATOM 691 O O . ALA A 1 94 ? 4.693 2.053 9.682 1.00 95.44 94 ALA A O 1
ATOM 692 N N . ASP A 1 95 ? 4.464 4.283 9.653 1.00 95.56 95 ASP A N 1
ATOM 693 C CA . ASP A 1 95 ? 5.116 4.540 10.942 1.00 95.56 95 ASP A CA 1
ATOM 694 C C . ASP A 1 95 ? 4.454 3.765 12.084 1.00 95.56 95 ASP A C 1
ATOM 696 O O . ASP A 1 95 ? 5.136 3.104 12.874 1.00 95.56 95 ASP A O 1
ATOM 700 N N . SER A 1 96 ? 3.119 3.723 12.100 1.00 96.00 96 SER A N 1
ATOM 701 C CA . SER A 1 96 ? 2.371 2.890 13.040 1.00 96.00 96 SER A CA 1
ATOM 702 C C . SER A 1 96 ? 2.779 1.417 12.953 1.00 96.00 96 SER A C 1
ATOM 704 O O . SER A 1 96 ? 3.083 0.785 13.963 1.00 96.00 96 SER A O 1
ATOM 706 N N . CYS A 1 97 ? 2.863 0.856 11.745 1.00 94.38 97 CYS A N 1
ATOM 707 C CA . CYS A 1 97 ? 3.245 -0.543 11.570 1.00 94.38 97 CYS A CA 1
ATOM 708 C C . CYS A 1 97 ? 4.707 -0.825 11.973 1.00 94.38 97 CYS A C 1
ATOM 710 O O . CYS A 1 97 ? 5.010 -1.949 12.387 1.00 94.38 97 CYS A O 1
ATOM 712 N N . HIS A 1 98 ? 5.596 0.170 11.860 1.00 92.50 98 HIS A N 1
ATOM 713 C CA . HIS A 1 98 ? 7.020 0.063 12.207 1.00 92.50 98 HIS A CA 1
ATOM 714 C C . HIS A 1 98 ? 7.329 0.385 13.679 1.00 92.50 98 HIS A C 1
ATOM 716 O O . HIS A 1 98 ? 8.447 0.124 14.117 1.00 92.50 98 HIS A O 1
ATOM 722 N N . THR A 1 99 ? 6.368 0.902 14.454 1.00 91.94 99 THR A N 1
ATOM 723 C CA . THR A 1 99 ? 6.585 1.429 15.820 1.00 91.94 99 THR A CA 1
ATOM 724 C C . THR A 1 99 ? 7.304 0.446 16.758 1.00 91.94 99 THR A C 1
ATOM 726 O O . THR A 1 99 ? 8.150 0.852 17.546 1.00 91.94 99 THR A O 1
ATOM 729 N N . HIS A 1 100 ? 7.028 -0.859 16.650 1.00 86.56 100 HIS A N 1
ATOM 730 C CA . HIS A 1 100 ? 7.647 -1.903 17.485 1.00 86.56 100 HIS A CA 1
ATOM 731 C C . HIS A 1 100 ? 8.813 -2.646 16.799 1.00 86.56 100 HIS A C 1
ATOM 733 O O . HIS A 1 100 ? 9.135 -3.777 17.174 1.00 86.56 100 HIS A O 1
ATOM 739 N N . GLY A 1 101 ? 9.419 -2.042 15.773 1.00 86.06 101 GLY A N 1
ATOM 740 C CA . GLY A 1 101 ? 10.530 -2.613 15.012 1.00 86.06 101 GLY A CA 1
ATOM 741 C C . GLY A 1 101 ? 10.157 -3.830 14.152 1.00 86.06 101 GLY A C 1
ATOM 742 O O . GLY A 1 101 ? 9.002 -4.254 14.063 1.00 86.06 101 GLY A O 1
ATOM 743 N N . PHE A 1 102 ? 11.167 -4.418 13.503 1.00 81.75 102 PHE A N 1
ATOM 744 C CA . PHE A 1 102 ? 10.972 -5.496 12.524 1.00 81.75 102 PHE A CA 1
ATOM 745 C C . PHE A 1 102 ? 10.455 -6.808 13.126 1.00 81.75 102 PHE A C 1
ATOM 747 O O . PHE A 1 102 ? 9.724 -7.527 12.448 1.00 81.75 102 PHE A O 1
ATOM 754 N N . GLY A 1 103 ? 10.754 -7.094 14.399 1.00 83.00 103 GLY A N 1
ATOM 755 C CA . GLY A 1 103 ? 10.327 -8.334 15.063 1.00 83.00 103 GLY A CA 1
ATOM 756 C C . GLY A 1 103 ? 8.804 -8.511 15.124 1.00 83.00 103 GLY A C 1
ATOM 757 O O . GLY A 1 103 ? 8.308 -9.625 14.994 1.00 83.00 103 GLY A O 1
ATOM 758 N N . ASN A 1 104 ? 8.052 -7.411 15.240 1.00 87.12 104 ASN A N 1
ATOM 759 C CA . ASN A 1 104 ? 6.584 -7.427 15.261 1.00 87.12 104 ASN A CA 1
ATOM 760 C C . ASN A 1 104 ? 5.950 -7.029 13.921 1.00 87.12 104 ASN A C 1
ATOM 762 O O . ASN A 1 104 ? 4.734 -7.146 13.749 1.00 87.12 104 ASN A O 1
ATOM 766 N N . MET A 1 105 ? 6.752 -6.566 12.959 1.00 89.12 105 MET A N 1
ATOM 767 C CA . MET A 1 105 ? 6.255 -5.989 11.711 1.00 89.12 105 MET A CA 1
ATOM 768 C C . MET A 1 105 ? 5.437 -6.996 10.901 1.00 89.12 105 MET A C 1
ATOM 770 O O . MET A 1 105 ? 4.359 -6.652 10.424 1.00 89.12 105 MET A O 1
ATOM 774 N N . ALA A 1 106 ? 5.897 -8.245 10.788 1.00 91.12 106 ALA A N 1
ATOM 775 C CA . ALA A 1 106 ? 5.181 -9.282 10.045 1.00 91.12 106 ALA A CA 1
ATOM 776 C C . ALA A 1 106 ? 3.766 -9.520 10.606 1.00 91.12 106 ALA A C 1
ATOM 778 O O . ALA A 1 106 ? 2.794 -9.563 9.850 1.00 91.12 106 ALA A O 1
ATOM 779 N N . LYS A 1 107 ? 3.635 -9.590 11.938 1.00 92.75 107 LYS A N 1
ATOM 780 C CA . LYS A 1 107 ? 2.340 -9.735 12.616 1.00 92.75 107 LYS A CA 1
ATOM 781 C C . LYS A 1 107 ? 1.458 -8.502 12.405 1.00 92.75 107 LYS A C 1
ATOM 783 O O . LYS A 1 107 ? 0.310 -8.639 11.985 1.00 92.75 107 LYS A O 1
ATOM 788 N N . ASN A 1 108 ? 2.004 -7.303 12.624 1.00 94.81 108 ASN A N 1
ATOM 789 C CA . ASN A 1 108 ? 1.276 -6.044 12.442 1.00 94.81 108 ASN A CA 1
ATOM 790 C C . ASN A 1 108 ? 0.755 -5.895 11.004 1.00 94.81 108 ASN A C 1
ATOM 792 O O . ASN A 1 108 ? -0.402 -5.527 10.808 1.00 94.81 108 ASN A O 1
ATOM 796 N N . ILE A 1 109 ? 1.570 -6.238 9.997 1.00 95.12 109 ILE A N 1
ATOM 797 C CA . ILE A 1 109 ? 1.182 -6.201 8.581 1.00 95.12 109 ILE A CA 1
ATOM 798 C C . ILE A 1 109 ? -0.091 -7.014 8.345 1.00 95.12 109 ILE A C 1
ATOM 800 O O . ILE A 1 109 ? -1.023 -6.510 7.713 1.00 95.12 109 ILE A O 1
ATOM 804 N N . VAL A 1 110 ? -0.142 -8.244 8.856 1.00 95.31 110 VAL A N 1
ATOM 805 C CA . VAL A 1 110 ? -1.278 -9.151 8.664 1.00 95.31 110 VAL A CA 1
ATOM 806 C C . VAL A 1 110 ? -2.505 -8.675 9.443 1.00 95.31 110 VAL A C 1
ATOM 808 O O . VAL A 1 110 ? -3.592 -8.562 8.869 1.00 95.31 110 VAL A O 1
ATOM 811 N N . ASP A 1 111 ? -2.347 -8.333 10.721 1.00 95.75 111 ASP A N 1
ATOM 812 C CA . ASP A 1 111 ? -3.473 -7.952 11.579 1.00 95.75 111 ASP A CA 1
ATOM 813 C C . ASP A 1 111 ? -4.129 -6.639 11.129 1.00 95.75 111 ASP A C 1
ATOM 815 O O . ASP A 1 111 ? -5.358 -6.555 11.015 1.00 95.75 111 ASP A O 1
ATOM 819 N N . MET A 1 112 ? -3.323 -5.636 10.766 1.00 97.19 112 MET A N 1
ATOM 820 C CA . MET A 1 112 ? -3.836 -4.384 10.207 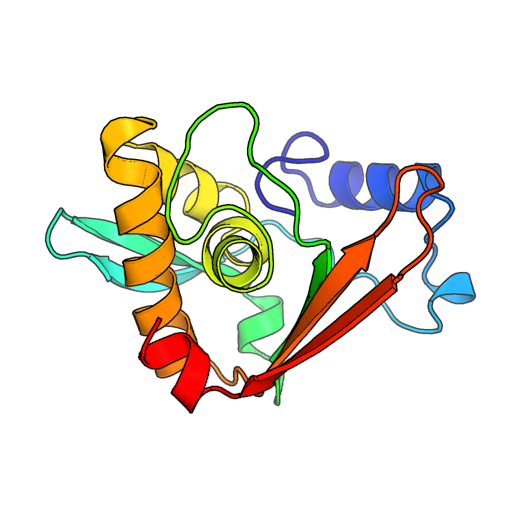1.00 97.19 112 MET A CA 1
ATOM 821 C C . MET A 1 112 ? -4.557 -4.625 8.879 1.00 97.19 112 MET A C 1
ATOM 823 O O . MET A 1 112 ? -5.644 -4.081 8.666 1.00 97.19 112 MET A O 1
ATOM 827 N N . ALA A 1 113 ? -4.011 -5.466 7.993 1.00 97.12 113 ALA A N 1
ATOM 828 C CA . ALA A 1 113 ? -4.640 -5.761 6.709 1.00 97.12 113 ALA A CA 1
ATOM 829 C C . ALA A 1 113 ? -6.001 -6.441 6.879 1.00 97.12 113 ALA A C 1
ATOM 831 O O . ALA A 1 113 ? -6.956 -6.069 6.196 1.00 97.12 113 ALA A O 1
ATOM 832 N N . ARG A 1 114 ? -6.130 -7.394 7.813 1.00 96.00 114 ARG A N 1
ATOM 833 C CA . ARG A 1 114 ? -7.408 -8.064 8.113 1.00 96.00 114 ARG A CA 1
ATOM 834 C C . ARG A 1 114 ? -8.486 -7.058 8.519 1.00 96.00 114 ARG A C 1
ATOM 836 O O . ARG A 1 114 ? -9.623 -7.151 8.045 1.00 96.00 114 ARG A O 1
ATOM 843 N N . ILE A 1 115 ? -8.134 -6.078 9.354 1.00 96.38 115 ILE A N 1
ATOM 844 C CA . ILE A 1 115 ? -9.062 -5.029 9.796 1.00 96.38 115 ILE A CA 1
ATOM 845 C C . ILE A 1 115 ? -9.393 -4.071 8.652 1.00 96.38 115 ILE A C 1
ATOM 847 O O . ILE A 1 115 ? -10.574 -3.802 8.428 1.00 96.38 115 ILE A O 1
ATOM 851 N N . LYS A 1 116 ? -8.396 -3.616 7.885 1.00 97.56 116 LYS A N 1
ATOM 852 C CA . LYS A 1 116 ? -8.607 -2.761 6.706 1.00 97.56 116 LYS A CA 1
ATOM 853 C C . LYS A 1 116 ? -9.557 -3.429 5.722 1.00 97.56 116 LYS A C 1
ATOM 855 O O . LYS A 1 116 ? -10.628 -2.909 5.453 1.00 97.56 116 LYS A O 1
ATOM 860 N N . VAL A 1 117 ? -9.264 -4.657 5.309 1.00 97.12 117 VAL A N 1
ATOM 861 C CA . VAL A 1 117 ? -10.124 -5.423 4.399 1.00 97.12 117 VAL A CA 1
ATOM 862 C C . VAL A 1 117 ? -11.539 -5.611 4.954 1.00 97.12 117 VAL A C 1
ATOM 864 O O . VAL A 1 117 ? -12.490 -5.696 4.181 1.00 97.12 117 VAL A O 1
ATOM 867 N N . LYS A 1 118 ? -11.734 -5.678 6.278 1.00 95.94 118 LYS A N 1
ATOM 868 C CA . LYS A 1 118 ? -13.072 -5.735 6.894 1.00 95.94 118 LYS A CA 1
ATOM 869 C C . LYS A 1 118 ? -13.799 -4.382 6.863 1.00 95.94 118 LYS A C 1
ATOM 871 O O . LYS A 1 118 ? -15.017 -4.382 6.714 1.00 95.94 118 LYS A O 1
ATOM 876 N N . LYS A 1 119 ? -13.084 -3.267 7.004 1.00 96.94 119 LYS A N 1
ATOM 877 C CA . LYS A 1 119 ? -13.658 -1.923 7.181 1.00 96.94 119 LYS A CA 1
ATOM 878 C C . LYS A 1 119 ? -13.671 -1.054 5.919 1.00 96.94 119 LYS A C 1
ATOM 880 O O . LYS A 1 119 ? -14.282 0.004 5.948 1.00 96.94 119 LYS A O 1
ATOM 885 N N . THR A 1 120 ? -13.029 -1.482 4.836 1.00 97.19 120 THR A N 1
ATOM 886 C CA . THR A 1 120 ? -12.944 -0.725 3.578 1.00 97.19 120 THR A CA 1
ATOM 887 C C . THR A 1 120 ? -13.661 -1.441 2.427 1.00 97.19 120 THR A C 1
ATOM 889 O O . THR A 1 120 ? -13.901 -2.656 2.518 1.00 97.19 120 THR A O 1
ATOM 892 N N . PRO A 1 121 ? -13.967 -0.739 1.316 1.00 96.06 121 PRO A N 1
ATOM 893 C CA . PRO A 1 121 ? -14.533 -1.336 0.102 1.00 96.06 121 PRO A CA 1
ATOM 894 C C . PRO A 1 121 ? -13.492 -2.140 -0.707 1.00 96.06 121 PRO A C 1
ATOM 896 O O . PRO A 1 121 ? -13.466 -2.129 -1.933 1.00 96.06 121 PRO A O 1
ATOM 899 N N . PHE A 1 122 ? -12.594 -2.865 -0.034 1.00 97.56 122 PHE A N 1
ATOM 900 C CA . PHE A 1 122 ? -11.610 -3.712 -0.698 1.00 97.56 122 PHE A CA 1
ATOM 901 C C . PHE A 1 122 ? -12.272 -4.906 -1.395 1.00 97.56 122 PHE A C 1
ATOM 903 O O . PHE A 1 122 ? -12.913 -5.741 -0.747 1.00 97.56 122 PHE A O 1
ATOM 910 N N . LEU A 1 123 ? -12.060 -5.014 -2.707 1.00 97.12 123 LEU A N 1
ATOM 911 C CA . LEU A 1 123 ? -12.664 -6.039 -3.555 1.00 97.12 123 LEU A CA 1
ATOM 912 C C . LEU A 1 123 ? -11.757 -7.273 -3.645 1.00 97.12 123 LEU A C 1
ATOM 914 O O . LEU A 1 123 ? -12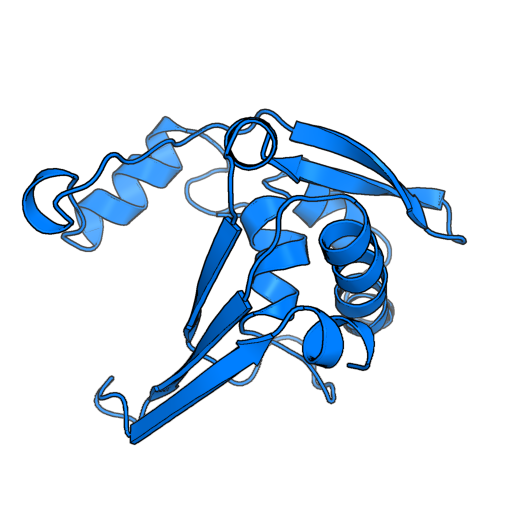.100 -8.367 -3.177 1.00 97.12 123 LEU A O 1
ATOM 918 N N . PHE A 1 124 ? -10.572 -7.093 -4.226 1.00 97.31 124 PHE A N 1
ATOM 919 C CA . PHE A 1 124 ? -9.578 -8.140 -4.443 1.00 97.31 124 PHE A CA 1
ATOM 920 C C . PHE A 1 124 ? -8.194 -7.536 -4.703 1.00 97.31 124 PHE A C 1
ATOM 922 O O . PHE A 1 124 ? -8.050 -6.338 -4.934 1.00 97.31 124 PHE A O 1
ATOM 929 N N . GLY A 1 125 ? -7.160 -8.372 -4.664 1.00 97.25 125 GLY A N 1
ATOM 930 C CA . GLY A 1 125 ? -5.823 -7.987 -5.106 1.00 97.25 125 GLY A CA 1
ATOM 931 C C . GLY A 1 125 ? -5.261 -8.947 -6.143 1.00 97.25 125 GLY A C 1
ATOM 932 O O . GLY A 1 125 ? -5.642 -10.117 -6.177 1.00 97.25 125 GLY A O 1
ATOM 933 N N . ILE A 1 126 ? -4.341 -8.461 -6.967 1.00 97.56 126 ILE A N 1
ATOM 934 C CA . ILE A 1 126 ? -3.587 -9.231 -7.952 1.00 97.56 126 ILE A CA 1
ATOM 935 C C . ILE A 1 126 ? -2.115 -9.197 -7.546 1.00 97.56 126 ILE A C 1
ATOM 937 O O . ILE A 1 126 ? -1.497 -8.138 -7.447 1.00 97.56 126 ILE A O 1
ATOM 941 N N . GLY A 1 127 ? -1.558 -10.377 -7.291 1.00 96.81 127 GLY A N 1
ATOM 942 C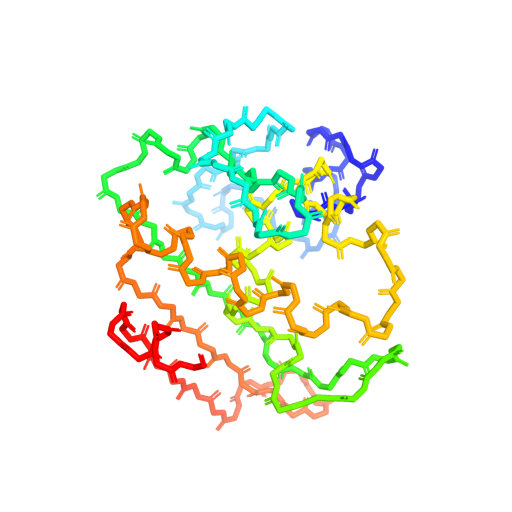 CA . GLY A 1 127 ? -0.141 -10.557 -7.013 1.00 96.81 127 GLY A CA 1
ATOM 943 C C . GLY A 1 127 ? 0.576 -11.098 -8.239 1.00 96.81 127 GLY A C 1
ATOM 944 O O . GLY A 1 127 ? 0.146 -12.118 -8.780 1.00 96.81 127 GLY A O 1
ATOM 945 N N . THR A 1 128 ? 1.666 -10.454 -8.646 1.00 97.56 128 THR A N 1
ATOM 946 C CA . THR A 1 128 ? 2.579 -10.953 -9.681 1.00 97.56 128 THR A CA 1
ATOM 947 C C . THR A 1 128 ? 3.870 -11.472 -9.053 1.00 97.56 128 THR A C 1
ATOM 949 O O . THR A 1 128 ? 4.349 -10.935 -8.058 1.00 97.56 128 THR A O 1
ATOM 952 N N . VAL A 1 129 ? 4.437 -12.529 -9.626 1.00 96.81 129 VAL A N 1
ATOM 953 C CA . VAL A 1 129 ? 5.813 -12.969 -9.378 1.00 96.81 129 VAL A CA 1
ATOM 954 C C . VAL A 1 129 ? 6.572 -12.784 -10.678 1.00 96.81 129 VAL A C 1
ATOM 956 O O . VAL A 1 129 ? 6.107 -13.210 -11.740 1.00 96.81 129 VAL A O 1
ATOM 959 N N . GLU A 1 130 ? 7.725 -12.143 -10.578 1.00 96.12 130 GLU A N 1
ATOM 960 C CA . GLU A 1 130 ? 8.598 -11.839 -11.704 1.00 96.12 130 GLU A CA 1
ATOM 961 C C . GLU A 1 130 ? 9.874 -12.676 -11.631 1.00 96.12 130 GLU A C 1
ATOM 963 O O . GLU A 1 130 ? 10.307 -13.076 -10.548 1.00 96.12 130 GLU A O 1
ATOM 968 N N . ASN A 1 131 ? 10.457 -12.971 -12.791 1.00 95.62 131 ASN A N 1
ATOM 969 C CA . ASN A 1 131 ? 11.782 -13.577 -12.881 1.00 95.62 131 ASN A CA 1
ATOM 970 C C . ASN A 1 131 ? 12.893 -12.510 -12.809 1.00 95.62 131 ASN A C 1
ATOM 972 O O . ASN A 1 131 ? 12.626 -11.321 -12.663 1.00 95.62 131 ASN A O 1
ATOM 976 N N . ALA A 1 132 ? 14.151 -12.936 -12.949 1.00 95.06 132 ALA A N 1
ATOM 977 C CA . ALA A 1 132 ? 15.322 -12.055 -12.898 1.00 95.06 132 ALA A CA 1
ATOM 978 C C . ALA A 1 132 ? 15.401 -11.008 -14.033 1.00 95.06 132 ALA A C 1
ATOM 980 O O . ALA A 1 132 ? 16.263 -10.139 -13.986 1.00 95.06 132 ALA A O 1
ATOM 981 N N . TYR A 1 133 ? 14.521 -11.083 -15.035 1.00 95.38 133 TYR A N 1
ATOM 982 C CA . TYR A 1 133 ? 14.431 -10.140 -16.155 1.00 95.38 133 TYR A CA 1
ATOM 983 C C . TYR A 1 133 ? 13.205 -9.215 -16.034 1.00 95.38 133 TYR A C 1
ATOM 985 O O . TYR A 1 133 ? 12.721 -8.703 -17.046 1.00 95.38 133 TYR A O 1
ATOM 993 N N . ASP A 1 134 ? 12.642 -9.087 -14.825 1.00 91.75 134 ASP A N 1
ATOM 994 C CA . ASP A 1 134 ? 11.419 -8.328 -14.515 1.00 91.75 134 ASP A CA 1
ATOM 995 C C . ASP A 1 134 ? 10.203 -8.741 -15.377 1.00 91.75 134 ASP A C 1
ATOM 997 O O . ASP A 1 134 ? 9.277 -7.966 -15.623 1.00 91.75 134 ASP A O 1
ATOM 1001 N N . LYS A 1 135 ? 10.175 -9.993 -15.863 1.00 96.38 135 LYS A N 1
ATOM 1002 C CA . LYS A 1 135 ? 9.024 -10.547 -16.591 1.00 96.38 135 LYS A CA 1
ATOM 1003 C C . LYS A 1 135 ? 8.113 -11.300 -15.640 1.00 96.38 135 LYS A C 1
ATOM 1005 O O . LYS A 1 135 ? 8.565 -12.180 -14.907 1.00 96.38 135 LYS A O 1
ATOM 1010 N N . VAL A 1 136 ? 6.816 -10.997 -15.695 1.00 97.00 136 VAL A N 1
ATOM 1011 C CA . VAL A 1 136 ? 5.790 -11.716 -14.931 1.00 97.00 136 VAL A CA 1
ATOM 1012 C C . VAL A 1 136 ? 5.752 -13.173 -15.390 1.00 97.00 136 VAL A C 1
ATOM 1014 O O . VAL A 1 136 ? 5.443 -13.459 -16.542 1.00 97.00 136 VAL A O 1
ATOM 1017 N N . VAL A 1 137 ? 6.035 -14.094 -14.471 1.00 97.50 137 VAL A N 1
ATOM 1018 C CA . VAL A 1 137 ? 5.995 -15.549 -14.715 1.00 97.50 137 VAL A CA 1
ATOM 1019 C C . VAL A 1 137 ? 4.813 -16.225 -14.031 1.00 97.50 137 VAL A C 1
ATOM 1021 O O . VAL A 1 137 ? 4.427 -17.333 -14.390 1.00 97.50 137 VAL A O 1
ATOM 1024 N N . LYS A 1 138 ? 4.217 -15.564 -13.036 1.00 97.00 138 LYS A N 1
ATOM 1025 C CA . LYS A 1 138 ? 3.017 -16.039 -12.350 1.00 97.00 138 LYS A CA 1
ATOM 1026 C C . LYS A 1 138 ? 2.187 -14.852 -11.902 1.00 97.00 138 LYS A C 1
ATOM 1028 O O . LYS A 1 138 ? 2.726 -13.877 -11.387 1.00 97.00 138 LYS A O 1
ATOM 1033 N N . ASN A 1 139 ? 0.874 -14.956 -12.038 1.00 96.19 139 ASN A N 1
ATOM 1034 C CA . ASN A 1 139 ? -0.062 -14.031 -11.420 1.00 96.19 139 ASN A CA 1
ATOM 1035 C C . ASN A 1 139 ? -1.158 -14.812 -10.690 1.00 96.19 139 ASN A C 1
ATOM 1037 O O . ASN A 1 139 ? -1.433 -15.972 -11.006 1.00 96.19 139 ASN A O 1
ATOM 1041 N N . ARG A 1 140 ? -1.737 -14.203 -9.655 1.00 96.19 140 ARG A N 1
ATOM 1042 C CA . ARG A 1 140 ? -2.888 -14.763 -8.946 1.00 96.19 140 ARG A CA 1
ATOM 1043 C C . ARG A 1 140 ? -3.741 -13.654 -8.352 1.00 96.19 140 ARG A C 1
ATOM 1045 O O . ARG A 1 140 ? -3.221 -12.726 -7.735 1.00 96.19 140 ARG A O 1
ATOM 1052 N N . SER A 1 141 ? -5.053 -13.791 -8.496 1.00 95.81 141 SER A N 1
ATOM 1053 C CA . SER A 1 141 ? -6.038 -12.954 -7.818 1.00 95.81 141 SER A CA 1
ATOM 1054 C C . SER A 1 141 ? -6.405 -13.530 -6.449 1.00 95.81 141 SER A C 1
ATOM 1056 O O . SER A 1 141 ? -6.594 -14.741 -6.301 1.00 95.81 141 SER A O 1
ATOM 1058 N N . TYR A 1 142 ? -6.562 -12.656 -5.460 1.00 94.44 142 TYR A N 1
ATOM 1059 C CA . TYR A 1 142 ? -6.944 -12.995 -4.094 1.00 94.44 142 TYR A CA 1
ATOM 1060 C C . TYR A 1 142 ? -8.165 -12.179 -3.694 1.00 94.44 142 TYR A C 1
ATOM 1062 O O . TYR A 1 142 ? -8.112 -10.951 -3.616 1.00 94.44 142 TYR A O 1
ATOM 1070 N N . CYS A 1 143 ? -9.275 -12.860 -3.427 1.00 92.81 143 CYS A N 1
ATOM 1071 C CA . CYS A 1 143 ? -10.491 -12.198 -2.981 1.00 92.81 143 CYS A CA 1
ATOM 1072 C C . CYS A 1 143 ? -10.400 -11.782 -1.506 1.00 92.81 143 CYS A C 1
ATOM 1074 O O . CYS A 1 143 ? -9.615 -12.321 -0.717 1.00 92.81 143 CYS A O 1
ATOM 1076 N N . ARG A 1 144 ? -11.310 -10.891 -1.105 1.00 92.44 144 ARG A N 1
ATOM 1077 C CA . ARG A 1 144 ? -11.513 -10.446 0.280 1.00 92.44 144 ARG A CA 1
ATOM 1078 C C . ARG A 1 144 ? -11.483 -11.575 1.321 1.00 92.44 144 ARG A C 1
ATOM 1080 O O . ARG A 1 144 ? -10.881 -11.426 2.382 1.00 92.44 144 ARG A O 1
ATOM 1087 N N . ARG A 1 145 ? -12.118 -12.720 1.032 1.00 89.94 145 ARG A N 1
ATOM 1088 C CA . ARG A 1 145 ? -12.167 -13.876 1.952 1.00 89.94 145 ARG A CA 1
ATOM 1089 C C . ARG A 1 145 ? -10.805 -14.540 2.147 1.00 89.94 145 ARG A C 1
ATOM 1091 O O . ARG A 1 145 ? -10.514 -14.968 3.256 1.00 89.94 145 ARG A O 1
ATOM 1098 N N . GLN A 1 146 ? -9.986 -14.617 1.100 1.00 89.06 146 GLN A N 1
ATOM 1099 C CA . GLN A 1 146 ? -8.655 -15.222 1.178 1.00 89.06 146 GLN A CA 1
ATOM 1100 C C . GLN A 1 146 ? -7.703 -14.343 1.986 1.00 89.06 146 GLN A C 1
ATOM 1102 O O . GLN A 1 146 ? -7.011 -14.853 2.855 1.00 89.06 146 GLN A O 1
ATOM 1107 N N . ILE A 1 147 ? -7.737 -13.023 1.781 1.00 87.31 147 ILE A N 1
ATOM 1108 C CA . ILE A 1 147 ? -6.876 -12.089 2.523 1.00 87.31 147 ILE A CA 1
ATOM 1109 C C . ILE A 1 147 ? -7.248 -12.049 4.011 1.00 87.31 147 ILE A C 1
ATOM 1111 O O . ILE A 1 147 ? -6.377 -11.948 4.862 1.00 87.31 147 ILE A O 1
ATOM 1115 N N . ARG A 1 148 ? -8.532 -12.198 4.356 1.00 86.69 148 ARG A N 1
ATOM 1116 C CA . ARG A 1 148 ? -8.963 -12.287 5.763 1.00 86.69 148 ARG A CA 1
ATOM 1117 C C . ARG A 1 148 ? -8.520 -13.569 6.477 1.00 86.69 148 ARG A C 1
ATOM 1119 O O . ARG A 1 148 ? -8.553 -13.591 7.702 1.00 86.69 148 ARG A O 1
ATOM 1126 N N . ARG A 1 149 ? -8.189 -14.625 5.729 1.00 85.81 149 ARG A N 1
ATOM 1127 C CA . ARG A 1 149 ? -7.726 -15.923 6.253 1.00 85.81 149 ARG A CA 1
ATOM 1128 C C . ARG A 1 149 ? -6.205 -16.070 6.239 1.00 85.81 149 ARG A C 1
ATOM 1130 O O . ARG A 1 149 ? -5.716 -17.073 6.745 1.00 85.81 149 ARG A O 1
ATOM 1137 N N . ALA A 1 150 ? -5.509 -15.126 5.611 1.00 76.75 150 ALA A N 1
ATOM 1138 C CA . ALA A 1 150 ? -4.057 -15.043 5.605 1.00 76.75 150 ALA A CA 1
ATOM 1139 C C . ALA A 1 150 ? -3.530 -14.798 7.014 1.00 76.75 150 ALA A C 1
ATOM 1141 O O . ALA A 1 150 ? -4.249 -14.095 7.763 1.00 76.75 150 ALA A O 1
#

Radius of gyration: 15.01 Å; chains: 1; bounding box: 32×32×41 Å

Sequence (150 aa):
MGSHGGATAEGQRHVLENLGMTEEILGCEIRASMETVKLGELENGLPILMDKNAMQADGIIAINRIKAHNAFTAPIESGIIKMITIGFGKQDGADSCHTHGFGNMAKNIVDMARIKVKKTPFLFGIGTVENAYDKVVKNRSYCRRQIRRA

Organism: NCBI:txid82979

pLDDT: mean 94.69, std 3.89, range [76.75, 98.38]

Foldseek 3Di:
DFCALVLAQVRVVVVCVVVVHDCVVVVHDDDRDQDWDFLDADPVGQTQIFAPVQQPDLEDEAEDEDDDDPQDDDPDDDFDLQCQQRVRRRHSSVCSLCVVHDVCNVVSSLVSSLSSLVRGRYAKYKYFYADPVRHTPDIDIGGSVRSNVD

Secondary structure (DSSP, 8-state):
-TTTGGGSHHHHHHHHHHTT--HHHHTS-------EEEEEE-TTS-EEEEEHHHHTSS-EEEEEE----SS---SS-SSHHHIIIIITTHHHHHHHHHTTHHHHHHHHHHHHHHHHHHHS-EEEEEEEEE-TTS-EEEEEEEEHHHHHH-

InterPro domains:
  IPR018657 LarA-like, N-terminal [PF09861] (2-99)